Protein AF-A0A5K1GT17-F1 (afdb_monomer_lite)

Radius of gyration: 11.67 Å; chains: 1; bounding box: 25×24×30 Å

Foldseek 3Di:
DQEAEAEQLVVCVVVPVPVVVVVVLVVPPDPNHHYYYYHPDDDPVSVVVCVVRDDPDDDDDDDD

InterPro domains:
  IPR011545 DEAD/DEAH-box helicase domain [PF00270] (1-49)
  IPR014001 Helicase superfamily 1/2, ATP-binding domain [PS51192] (1-60)
  IPR027417 P-loop containing nucleoside triphosphate hydrolase [G3DSA:3.40.50.300] (1-63)
  IPR027417 P-loop containing nucleoside triphosphate hy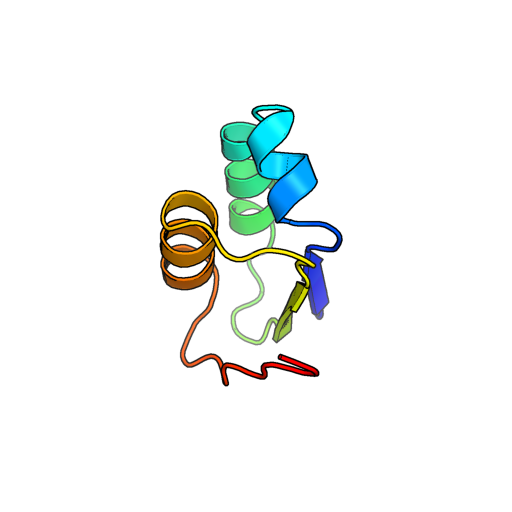drolase [SSF52540] (1-63)
  IPR050079 DEAD box RNA helicase [PTHR47959] (1-62)

Secondary structure (DSSP, 8-state):
--EEEE-SHHHHHHTT-HHHHHHHHHH---TT-EEEE--S---HHHHHHHHHH-SSPPP-----

Structure (mmCIF, N/CA/C/O backbone):
data_AF-A0A5K1GT17-F1
#
_entry.id   AF-A0A5K1GT17-F1
#
loop_
_atom_site.group_PDB
_atom_site.id
_atom_site.type_symbol
_atom_site.label_atom_id
_atom_site.label_alt_id
_atom_site.label_comp_id
_atom_site.label_asym_id
_atom_site.label_entity_id
_atom_site.label_seq_id
_atom_site.pdbx_PDB_ins_code
_atom_site.Cartn_x
_atom_site.Cartn_y
_atom_site.Cartn_z
_atom_site.occupancy
_atom_site.B_iso_or_equiv
_atom_site.auth_seq_id
_atom_site.auth_comp_id
_atom_site.auth_asym_id
_atom_site.auth_atom_id
_atom_site.pdbx_PDB_model_num
ATOM 1 N N . VAL A 1 1 ? -13.552 5.699 7.693 1.00 94.50 1 VAL A N 1
ATOM 2 C CA . VAL A 1 1 ? -13.178 5.075 6.404 1.00 94.50 1 VAL A CA 1
ATOM 3 C C . VAL A 1 1 ? -13.278 3.572 6.577 1.00 94.50 1 VAL A C 1
ATOM 5 O O . VAL A 1 1 ? -12.732 3.059 7.547 1.00 94.50 1 VAL A O 1
ATOM 8 N N . GLU A 1 2 ? -14.037 2.892 5.725 1.00 97.00 2 GLU A N 1
ATOM 9 C CA . GLU A 1 2 ? -14.170 1.423 5.759 1.00 97.00 2 GLU A CA 1
ATOM 10 C C . GLU A 1 2 ? -13.245 0.740 4.751 1.00 97.00 2 GLU A C 1
ATOM 12 O O . GLU A 1 2 ? -12.741 -0.343 5.026 1.00 97.00 2 GLU A O 1
ATOM 17 N N . TYR A 1 3 ? -12.963 1.409 3.631 1.00 96.81 3 TYR A N 1
ATOM 18 C CA . TYR A 1 3 ? -12.120 0.904 2.556 1.00 96.81 3 TYR A CA 1
ATOM 19 C C . TYR A 1 3 ? -11.074 1.950 2.181 1.00 96.81 3 TYR A C 1
ATOM 21 O O . TYR A 1 3 ? -11.412 3.122 2.009 1.00 96.81 3 TYR A O 1
ATOM 29 N N . LEU A 1 4 ? -9.824 1.519 2.040 1.00 95.88 4 LEU A N 1
ATOM 30 C CA . LEU A 1 4 ? -8.732 2.314 1.486 1.00 95.88 4 LEU A CA 1
ATOM 31 C C . LEU A 1 4 ? -8.145 1.564 0.293 1.00 95.88 4 LEU A C 1
ATOM 33 O O . LEU A 1 4 ? -7.672 0.438 0.440 1.00 95.88 4 LEU A O 1
ATOM 37 N N . VAL A 1 5 ? -8.182 2.189 -0.880 1.00 95.75 5 VAL A N 1
ATOM 38 C CA . VAL A 1 5 ? -7.663 1.613 -2.121 1.00 95.75 5 VAL A CA 1
ATOM 39 C C . VAL A 1 5 ? -6.527 2.493 -2.623 1.00 95.75 5 VAL A C 1
ATOM 41 O O . VAL A 1 5 ? -6.730 3.689 -2.826 1.00 95.75 5 VAL A O 1
ATOM 44 N N . LEU A 1 6 ? -5.348 1.901 -2.801 1.00 94.56 6 LEU A N 1
ATOM 45 C CA . LEU A 1 6 ? -4.213 2.520 -3.475 1.00 94.56 6 LEU A CA 1
ATOM 46 C C . LEU A 1 6 ? -4.156 1.967 -4.895 1.00 94.56 6 LEU A C 1
ATOM 48 O O . LEU A 1 6 ? -3.871 0.786 -5.084 1.00 94.56 6 LEU A O 1
ATOM 52 N N . ASP A 1 7 ? -4.469 2.807 -5.873 1.00 95.19 7 ASP A N 1
ATOM 53 C CA . ASP A 1 7 ? -4.379 2.467 -7.292 1.00 95.19 7 ASP A CA 1
ATOM 54 C C . ASP A 1 7 ? -3.101 3.052 -7.901 1.00 95.19 7 ASP A C 1
ATOM 56 O O . ASP A 1 7 ? -2.568 4.030 -7.375 1.00 95.19 7 ASP A O 1
ATOM 60 N N . GLU A 1 8 ? -2.604 2.432 -8.972 1.00 94.38 8 GLU A N 1
ATOM 61 C CA . GLU A 1 8 ? -1.343 2.797 -9.643 1.00 94.38 8 GLU A CA 1
ATOM 62 C C . GLU A 1 8 ? -0.192 3.051 -8.651 1.00 94.38 8 GLU A C 1
ATOM 64 O O . GLU A 1 8 ? 0.494 4.076 -8.682 1.00 94.38 8 GLU A O 1
ATOM 69 N N . SER A 1 9 ? -0.013 2.130 -7.701 1.00 92.19 9 SER A N 1
ATOM 70 C CA . SER A 1 9 ? 0.879 2.367 -6.563 1.00 92.19 9 SER A CA 1
ATOM 71 C C . SER A 1 9 ? 2.321 2.607 -7.000 1.00 92.19 9 SER A C 1
ATOM 73 O O . SER A 1 9 ? 2.972 3.495 -6.463 1.00 92.19 9 SER A O 1
ATOM 75 N N . ASP A 1 10 ? 2.799 1.905 -8.024 1.00 91.50 10 ASP A N 1
ATOM 76 C CA . ASP A 1 10 ? 4.080 2.179 -8.678 1.00 91.50 10 ASP A CA 1
ATOM 77 C C . ASP A 1 10 ? 4.244 3.641 -9.126 1.00 91.50 10 ASP A C 1
ATOM 79 O O . ASP A 1 10 ? 5.295 4.239 -8.883 1.00 91.50 10 ASP A O 1
ATOM 83 N N . LYS A 1 11 ? 3.206 4.267 -9.686 1.00 93.25 11 LYS A N 1
ATOM 84 C CA . LYS A 1 11 ? 3.237 5.694 -10.046 1.00 93.25 11 LYS A CA 1
ATOM 85 C C . LYS A 1 11 ? 3.313 6.611 -8.844 1.00 93.25 11 LYS A C 1
ATOM 87 O O . LYS A 1 11 ? 4.043 7.602 -8.884 1.00 93.25 11 LYS A O 1
ATOM 92 N N . LEU A 1 12 ? 2.629 6.279 -7.756 1.00 90.94 12 LEU A N 1
ATOM 93 C CA . LEU A 1 12 ? 2.729 7.070 -6.532 1.00 90.94 12 LEU A CA 1
ATOM 94 C C . LEU A 1 12 ? 4.165 7.080 -5.976 1.00 90.94 12 LEU A C 1
ATOM 96 O O . LEU A 1 12 ? 4.618 8.108 -5.468 1.00 90.94 12 LEU A O 1
ATOM 100 N N . PHE A 1 13 ? 4.901 5.976 -6.135 1.00 85.81 13 PHE A N 1
ATOM 101 C CA . PHE A 1 13 ? 6.323 5.896 -5.785 1.00 85.81 13 PHE A CA 1
ATOM 102 C C . PHE A 1 13 ? 7.219 6.698 -6.709 1.00 85.81 13 PHE A C 1
ATOM 104 O O . PHE A 1 13 ? 8.067 7.446 -6.225 1.00 85.81 13 PHE A O 1
ATOM 111 N N . GLU A 1 14 ? 7.036 6.560 -8.022 1.00 88.69 14 GLU A N 1
ATOM 112 C CA . GLU A 1 14 ? 7.801 7.328 -9.011 1.00 88.69 14 GLU A CA 1
ATOM 113 C C . GLU A 1 14 ? 7.691 8.841 -8.761 1.00 88.69 14 GLU A C 1
ATOM 115 O O . GLU A 1 14 ? 8.654 9.580 -8.960 1.00 88.69 14 GLU A O 1
ATOM 120 N N . LEU A 1 15 ? 6.530 9.296 -8.285 1.00 89.94 15 LEU A N 1
ATOM 121 C CA . LEU A 1 15 ? 6.245 10.699 -7.984 1.00 89.94 15 LEU A CA 1
ATOM 122 C C . LEU A 1 15 ? 6.678 11.137 -6.573 1.00 89.94 15 LEU A C 1
ATOM 124 O O . LEU A 1 15 ? 6.595 12.323 -6.257 1.00 89.94 15 LEU A O 1
ATOM 128 N N . GLY A 1 16 ? 7.157 10.214 -5.734 1.00 89.00 16 GLY A N 1
ATOM 129 C CA . GLY A 1 16 ? 7.658 10.516 -4.393 1.00 89.00 16 GLY A CA 1
ATOM 130 C C . GLY A 1 16 ? 6.571 10.796 -3.350 1.00 89.00 16 GLY A C 1
ATOM 131 O O . GLY A 1 16 ? 6.823 11.531 -2.400 1.00 89.00 16 GLY A O 1
ATOM 132 N N . PHE A 1 17 ? 5.373 10.217 -3.491 1.00 90.94 17 PHE A N 1
ATOM 133 C CA . PHE A 1 17 ? 4.235 10.477 -2.594 1.00 90.94 17 PHE A CA 1
ATOM 134 C C . PHE A 1 17 ? 4.234 9.689 -1.275 1.00 90.94 17 PHE A C 1
ATOM 136 O O . PHE A 1 17 ? 3.199 9.588 -0.614 1.00 90.94 17 PHE A O 1
ATOM 143 N N . LEU A 1 18 ? 5.368 9.115 -0.874 1.00 88.62 18 LEU A N 1
ATOM 144 C CA . LEU A 1 18 ? 5.436 8.213 0.275 1.00 88.62 18 LEU A CA 1
ATOM 145 C C . LEU A 1 18 ? 4.951 8.875 1.577 1.00 88.62 18 LEU A C 1
ATOM 147 O O . LEU A 1 18 ? 4.097 8.320 2.264 1.00 88.62 18 LEU A O 1
ATOM 151 N N . GLU A 1 19 ? 5.413 10.093 1.872 1.00 91.69 19 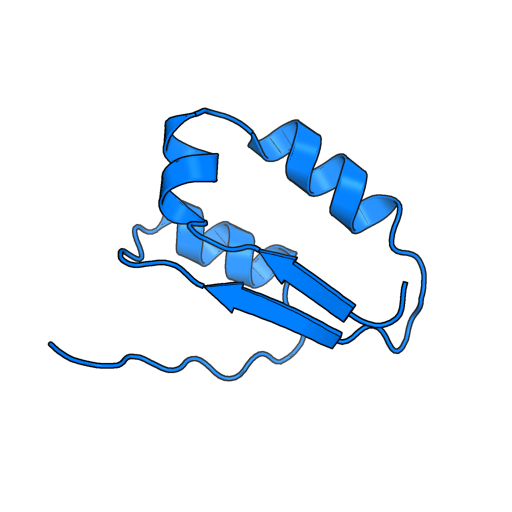GLU A N 1
ATOM 152 C CA . GLU A 1 19 ? 5.013 10.817 3.090 1.00 91.69 19 GLU A CA 1
ATOM 153 C C . GLU A 1 19 ? 3.507 11.122 3.119 1.00 91.69 19 GLU A C 1
ATOM 155 O O . GLU A 1 19 ? 2.855 11.047 4.162 1.00 91.69 19 GLU A O 1
ATOM 160 N N . GLN A 1 20 ? 2.929 11.451 1.963 1.00 94.31 20 GLN A N 1
ATOM 161 C CA . GLN A 1 20 ? 1.504 11.733 1.830 1.00 94.31 20 GLN A CA 1
ATOM 162 C C . GLN A 1 20 ? 0.673 10.458 1.989 1.00 94.31 20 GLN A C 1
ATOM 164 O O . GLN A 1 20 ? -0.379 10.495 2.631 1.00 94.31 20 GLN A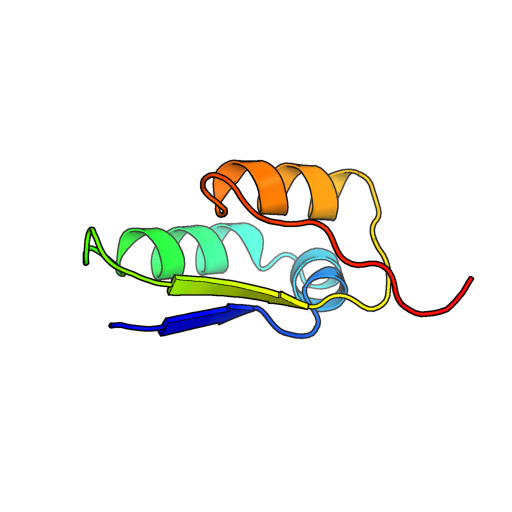 O 1
ATOM 169 N N . ILE A 1 21 ? 1.142 9.332 1.441 1.00 92.50 21 ILE A N 1
ATOM 170 C CA . ILE A 1 21 ? 0.503 8.026 1.628 1.00 92.50 21 ILE A CA 1
ATOM 171 C C . ILE A 1 21 ? 0.491 7.663 3.111 1.00 92.50 21 ILE A C 1
ATOM 173 O O . ILE A 1 21 ? -0.573 7.337 3.638 1.00 92.50 21 ILE A O 1
ATOM 177 N N . ASP A 1 22 ? 1.627 7.780 3.796 1.00 91.38 22 ASP A N 1
ATOM 178 C CA . ASP A 1 22 ? 1.732 7.471 5.223 1.00 91.38 22 ASP A CA 1
ATOM 179 C C . ASP A 1 22 ? 0.778 8.333 6.060 1.00 91.38 22 ASP A C 1
ATOM 181 O O . ASP A 1 22 ? 0.084 7.824 6.945 1.00 91.38 22 ASP A O 1
ATOM 185 N N . ALA A 1 23 ? 0.662 9.625 5.737 1.00 95.06 23 ALA A N 1
ATOM 186 C CA . ALA A 1 23 ? -0.284 10.520 6.395 1.00 95.06 23 ALA A CA 1
ATOM 187 C C . ALA A 1 23 ? -1.749 10.082 6.189 1.00 95.06 23 ALA A C 1
ATOM 189 O O . ALA A 1 23 ? -2.531 10.061 7.144 1.00 95.06 23 ALA A O 1
ATOM 190 N N . VAL A 1 24 ? -2.130 9.697 4.965 1.00 94.25 24 VAL A N 1
ATOM 191 C CA . VAL A 1 24 ? -3.492 9.226 4.648 1.00 94.25 24 VAL A CA 1
ATOM 192 C C . VAL A 1 24 ? -3.792 7.890 5.331 1.00 94.25 24 VAL A C 1
ATOM 194 O O . VAL A 1 24 ? -4.859 7.729 5.931 1.00 94.25 24 VAL A O 1
ATOM 197 N N . VAL A 1 25 ? -2.854 6.943 5.287 1.00 93.12 25 VAL A N 1
ATOM 198 C CA . VAL A 1 25 ? -2.974 5.636 5.947 1.00 93.12 25 VAL A CA 1
ATOM 199 C C . VAL A 1 25 ? -3.098 5.811 7.461 1.00 93.12 25 VAL A C 1
ATOM 201 O O . VAL A 1 25 ? -3.959 5.179 8.074 1.00 93.12 25 VAL A O 1
ATOM 204 N N . GLY A 1 26 ? -2.298 6.695 8.063 1.00 93.31 26 GLY A N 1
ATOM 205 C CA . GLY A 1 26 ? -2.342 6.993 9.497 1.00 93.31 26 GLY A CA 1
ATOM 206 C C . GLY A 1 26 ? -3.633 7.685 9.942 1.00 93.31 26 GLY A C 1
ATOM 207 O O . GLY A 1 26 ? -4.140 7.412 11.030 1.00 93.31 26 GLY A O 1
ATOM 208 N N . ALA A 1 27 ? -4.220 8.530 9.091 1.00 96.06 27 ALA A N 1
ATOM 209 C CA . ALA A 1 27 ? -5.521 9.148 9.354 1.00 96.06 27 ALA A CA 1
ATOM 210 C C . ALA A 1 27 ? -6.686 8.135 9.308 1.00 96.06 27 ALA A C 1
ATOM 212 O O . ALA A 1 27 ? -7.751 8.368 9.889 1.00 96.06 27 ALA A O 1
ATOM 213 N N . CYS A 1 28 ? -6.499 6.994 8.640 1.00 95.12 28 CYS A N 1
ATOM 214 C CA . CYS A 1 28 ? -7.492 5.931 8.526 1.00 95.12 28 CYS A CA 1
ATOM 215 C C . CYS A 1 28 ? -7.484 5.004 9.758 1.00 95.12 28 CYS A C 1
ATOM 217 O O . CYS A 1 28 ? -7.009 3.872 9.708 1.00 95.12 28 CYS A O 1
ATOM 219 N N . SER A 1 29 ? -8.067 5.476 10.863 1.00 94.25 29 SER A N 1
ATOM 220 C CA . SER A 1 29 ? -8.007 4.839 12.193 1.00 94.25 29 SER A CA 1
ATOM 221 C C . SER A 1 29 ? -8.994 3.691 12.455 1.00 94.25 29 SER A C 1
ATOM 223 O O . SER A 1 29 ? -9.020 3.147 13.559 1.00 94.25 29 SER A O 1
ATOM 225 N N . ASN A 1 30 ? -9.829 3.314 11.484 1.00 95.31 30 ASN A N 1
ATOM 226 C CA . ASN A 1 30 ? -10.788 2.223 11.667 1.00 95.31 30 ASN A CA 1
ATOM 227 C C . ASN A 1 30 ? -10.044 0.873 11.767 1.00 95.31 30 ASN A C 1
ATOM 229 O O . ASN A 1 30 ? -9.394 0.490 10.795 1.00 95.31 30 ASN A O 1
ATOM 233 N N . PRO A 1 31 ? -10.157 0.124 12.882 1.00 91.81 31 PRO A N 1
ATOM 234 C CA . PRO A 1 31 ? -9.456 -1.151 13.050 1.00 91.81 31 PRO A CA 1
ATOM 235 C C . PRO A 1 31 ? -9.950 -2.245 12.094 1.00 91.81 31 PRO A C 1
ATOM 237 O O . PRO A 1 31 ? -9.204 -3.171 11.799 1.00 91.81 31 PRO A O 1
ATOM 240 N N . SER A 1 32 ? -11.181 -2.128 11.588 1.00 94.19 32 SER A N 1
ATOM 241 C CA . SER A 1 32 ? -11.781 -3.069 10.632 1.00 94.19 32 SER A CA 1
ATOM 242 C C . SER A 1 32 ? -11.649 -2.602 9.179 1.00 94.19 32 SER A C 1
ATOM 244 O O . SER A 1 32 ? -12.409 -3.047 8.321 1.00 94.19 32 SER A O 1
ATOM 246 N N . ILE A 1 33 ? -10.750 -1.654 8.897 1.00 95.19 33 ILE A N 1
ATOM 247 C CA . ILE A 1 33 ? -10.557 -1.135 7.543 1.00 95.19 33 ILE A CA 1
ATOM 248 C C . ILE A 1 33 ? -10.063 -2.229 6.594 1.00 95.19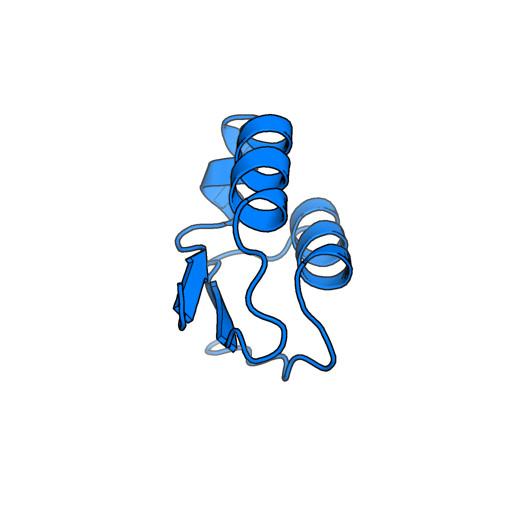 33 ILE A C 1
ATOM 250 O O . ILE A 1 33 ? -9.117 -2.957 6.891 1.00 95.19 33 ILE A O 1
ATOM 254 N N . VAL A 1 34 ? -10.665 -2.296 5.412 1.00 94.69 34 VAL A N 1
ATOM 255 C CA . VAL A 1 34 ? -10.193 -3.145 4.321 1.00 94.69 34 VAL A CA 1
ATOM 256 C C . VAL A 1 34 ? -9.266 -2.322 3.439 1.00 94.69 34 VAL A C 1
ATOM 258 O O . VAL A 1 34 ? -9.626 -1.238 2.976 1.00 94.69 34 VAL A O 1
ATOM 261 N N . ARG A 1 35 ? -8.056 -2.830 3.211 1.00 95.38 35 ARG A N 1
ATOM 262 C CA . ARG A 1 35 ? -7.049 -2.175 2.374 1.00 95.38 35 ARG A CA 1
ATOM 263 C C . ARG A 1 35 ? -6.850 -2.979 1.097 1.00 95.38 35 ARG A C 1
ATOM 265 O O . ARG A 1 35 ? -6.811 -4.207 1.149 1.00 95.38 35 ARG A O 1
ATOM 272 N N . ALA A 1 36 ? -6.733 -2.293 -0.032 1.00 95.50 36 ALA A N 1
ATOM 273 C CA . ALA A 1 36 ? -6.403 -2.889 -1.320 1.00 95.50 36 ALA A CA 1
ATOM 274 C C . ALA A 1 36 ? -5.312 -2.061 -2.003 1.00 95.50 36 ALA A C 1
ATOM 276 O O . ALA A 1 36 ? -5.334 -0.833 -1.939 1.00 95.50 36 ALA A O 1
ATOM 277 N N . LEU A 1 37 ? -4.371 -2.742 -2.651 1.00 95.25 37 LEU A N 1
ATOM 278 C CA . LEU A 1 37 ? -3.267 -2.126 -3.374 1.00 95.25 37 LEU A CA 1
ATOM 279 C C . LEU A 1 37 ? -3.215 -2.718 -4.779 1.00 95.25 37 LEU A C 1
ATOM 281 O O . LEU A 1 37 ? -3.148 -3.937 -4.937 1.00 95.25 37 LEU A O 1
ATOM 285 N N . PHE A 1 38 ? -3.237 -1.846 -5.778 1.00 95.19 38 PHE A N 1
ATOM 286 C CA . PHE A 1 38 ? -3.140 -2.182 -7.188 1.00 95.19 38 PHE A CA 1
ATOM 287 C C . PHE A 1 38 ? -1.910 -1.503 -7.776 1.00 95.19 38 PHE A C 1
ATOM 289 O O . PHE A 1 38 ? -1.611 -0.341 -7.491 1.00 95.19 38 PHE A O 1
ATOM 296 N N . SER A 1 39 ? -1.161 -2.269 -8.560 1.00 94.25 39 SER A N 1
ATOM 297 C CA . SER A 1 39 ? 0.061 -1.807 -9.202 1.00 94.25 39 SER A CA 1
ATOM 298 C C . SER A 1 39 ? 0.310 -2.637 -10.452 1.00 94.25 39 SER A C 1
ATOM 300 O O . SER A 1 39 ? 0.145 -3.860 -10.419 1.00 94.25 39 SER A O 1
ATOM 302 N N . ALA A 1 40 ? 0.690 -1.983 -11.550 1.00 94.31 40 ALA A N 1
ATOM 303 C CA . ALA A 1 40 ? 1.031 -2.676 -12.791 1.00 94.31 40 ALA A CA 1
ATOM 304 C C . ALA A 1 40 ? 2.408 -3.344 -12.685 1.00 94.31 40 ALA A C 1
ATOM 306 O O . ALA A 1 40 ? 2.637 -4.422 -13.233 1.00 94.31 40 ALA A O 1
ATOM 307 N N . THR A 1 41 ? 3.316 -2.713 -11.944 1.00 91.69 41 THR A N 1
ATOM 308 C CA . THR A 1 41 ? 4.647 -3.232 -11.637 1.00 91.69 41 THR A CA 1
ATOM 309 C C . THR A 1 41 ? 4.831 -3.409 -10.133 1.00 91.69 41 THR A C 1
ATOM 311 O O . THR A 1 41 ? 4.148 -2.778 -9.330 1.00 91.69 41 THR A O 1
ATOM 314 N N . LEU A 1 42 ? 5.745 -4.291 -9.728 1.00 90.12 42 LEU A N 1
ATOM 315 C CA . LEU A 1 42 ? 6.044 -4.526 -8.314 1.00 90.12 42 LEU A CA 1
ATOM 316 C C . LEU A 1 42 ? 7.561 -4.518 -8.066 1.00 90.12 42 LEU A C 1
ATOM 318 O O . LEU A 1 42 ? 8.143 -5.577 -7.835 1.00 90.12 42 LEU A O 1
ATOM 322 N N . PRO A 1 43 ? 8.223 -3.351 -8.177 1.00 89.12 43 PRO A N 1
ATOM 323 C CA . PRO A 1 43 ? 9.598 -3.205 -7.713 1.00 89.12 43 PRO A CA 1
ATOM 324 C C . PRO A 1 43 ? 9.667 -3.349 -6.184 1.00 89.12 43 PRO A C 1
ATOM 326 O O . PRO A 1 43 ? 8.668 -3.144 -5.489 1.00 89.12 43 PRO A O 1
ATOM 329 N N . ASP A 1 44 ? 10.859 -3.642 -5.661 1.00 89.62 44 ASP A N 1
ATOM 330 C CA . ASP A 1 44 ? 11.079 -3.912 -4.231 1.00 89.62 44 ASP A CA 1
ATOM 331 C C . ASP A 1 44 ? 10.538 -2.797 -3.318 1.00 89.62 44 ASP A C 1
ATOM 333 O O . ASP A 1 44 ? 9.933 -3.086 -2.291 1.00 89.62 44 ASP A O 1
ATOM 337 N N . SER A 1 45 ? 10.647 -1.528 -3.728 1.00 86.06 45 SER A N 1
ATOM 338 C CA . SER A 1 45 ? 10.122 -0.378 -2.974 1.00 86.06 45 SER A CA 1
ATOM 339 C C . SER A 1 45 ? 8.596 -0.389 -2.813 1.00 86.06 45 SER A C 1
ATOM 341 O O . SER A 1 45 ? 8.079 -0.074 -1.741 1.00 86.06 45 SER A O 1
ATOM 343 N N . VAL A 1 46 ? 7.863 -0.777 -3.862 1.00 87.56 46 VAL A N 1
ATOM 344 C CA . VAL A 1 46 ? 6.397 -0.910 -3.817 1.00 87.56 46 VAL A CA 1
ATOM 345 C C . VAL A 1 46 ? 6.016 -2.130 -2.979 1.00 87.56 46 VAL A C 1
ATOM 347 O O . VAL A 1 46 ? 5.050 -2.077 -2.216 1.00 87.56 46 VAL A O 1
ATOM 350 N N . GLU A 1 47 ? 6.780 -3.225 -3.079 1.00 89.69 47 GLU A N 1
ATOM 351 C CA . GLU A 1 47 ? 6.552 -4.420 -2.261 1.00 89.69 47 GLU A CA 1
ATOM 352 C C . GLU A 1 47 ? 6.780 -4.145 -0.764 1.00 89.69 47 GLU A C 1
ATOM 354 O O . GLU A 1 47 ? 5.987 -4.591 0.069 1.00 89.69 47 GLU A O 1
ATOM 359 N N . GLU A 1 48 ? 7.815 -3.384 -0.405 1.00 88.12 48 GLU A N 1
ATOM 360 C CA . GLU A 1 48 ? 8.085 -2.978 0.977 1.00 88.12 48 GLU A CA 1
ATOM 361 C C . GLU A 1 48 ? 6.940 -2.145 1.559 1.00 88.12 48 GLU A C 1
ATOM 363 O O . GLU A 1 48 ? 6.466 -2.447 2.655 1.00 88.12 48 GLU A O 1
ATOM 368 N N . LEU A 1 49 ? 6.414 -1.170 0.814 1.00 85.00 49 LEU A N 1
ATOM 369 C CA . LEU A 1 49 ? 5.247 -0.403 1.260 1.00 85.00 49 LEU A CA 1
ATOM 370 C C . LEU A 1 49 ? 4.004 -1.268 1.410 1.00 85.00 49 LEU A C 1
ATOM 372 O O . LEU A 1 49 ? 3.267 -1.147 2.388 1.00 85.00 49 LEU A O 1
ATOM 376 N N . ALA A 1 50 ? 3.751 -2.152 0.446 1.00 90.62 50 ALA A N 1
ATOM 377 C CA . 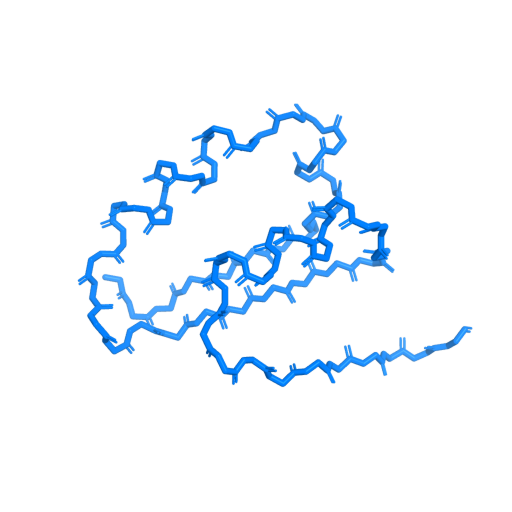ALA A 1 50 ? 2.618 -3.054 0.545 1.00 90.62 50 ALA A CA 1
ATOM 378 C C . ALA A 1 50 ? 2.680 -3.840 1.866 1.00 90.62 50 ALA A C 1
ATOM 380 O O . ALA A 1 50 ? 1.658 -4.014 2.521 1.00 90.62 50 ALA A O 1
ATOM 381 N N . ARG A 1 51 ? 3.874 -4.235 2.324 1.00 89.75 51 ARG A N 1
ATOM 382 C CA . ARG A 1 51 ? 4.060 -4.919 3.614 1.00 89.75 51 ARG A CA 1
ATOM 383 C C . ARG A 1 51 ? 3.843 -4.022 4.834 1.00 89.75 51 ARG A C 1
ATOM 385 O O . ARG A 1 51 ? 3.430 -4.541 5.866 1.00 89.75 51 ARG A O 1
ATOM 392 N N . THR A 1 52 ? 4.115 -2.719 4.755 1.00 87.75 52 THR A N 1
ATOM 393 C CA . THR A 1 52 ? 3.888 -1.799 5.887 1.00 87.75 52 THR A CA 1
ATOM 394 C C . THR A 1 52 ? 2.424 -1.381 6.008 1.00 87.75 52 THR A C 1
ATOM 396 O O . THR A 1 52 ? 1.911 -1.228 7.116 1.00 87.75 52 THR A O 1
ATOM 399 N N . ILE A 1 53 ? 1.729 -1.222 4.880 1.00 88.88 53 ILE A N 1
ATOM 400 C CA . ILE A 1 53 ? 0.331 -0.780 4.850 1.00 88.88 53 ILE A CA 1
ATOM 401 C C . ILE A 1 53 ? -0.631 -1.958 5.007 1.00 88.88 53 ILE A C 1
ATOM 403 O O . ILE A 1 53 ? -1.704 -1.798 5.590 1.00 88.88 53 ILE A O 1
ATOM 407 N N . MET A 1 54 ? -0.308 -3.133 4.477 1.00 90.38 54 MET A N 1
ATOM 408 C CA . MET A 1 54 ? -1.266 -4.230 4.380 1.00 90.38 54 MET A CA 1
ATOM 409 C C . MET A 1 54 ? -1.073 -5.239 5.514 1.00 90.38 54 MET A C 1
ATOM 411 O O . MET A 1 54 ? 0.019 -5.756 5.727 1.00 90.38 54 MET A O 1
ATOM 415 N N . HIS A 1 55 ? -2.156 -5.567 6.217 1.00 85.19 55 HIS A N 1
ATOM 416 C CA . HIS A 1 55 ? -2.162 -6.609 7.241 1.00 85.19 55 HIS A CA 1
ATOM 417 C C . HIS A 1 55 ? -2.736 -7.904 6.654 1.00 85.19 55 HIS A C 1
ATOM 419 O O . HIS A 1 55 ? -3.884 -7.909 6.219 1.00 85.19 55 HIS A O 1
ATOM 425 N N . ASP A 1 56 ? -1.954 -8.989 6.666 1.00 86.94 56 ASP A N 1
ATOM 426 C CA . ASP A 1 56 ? -2.363 -10.329 6.196 1.00 86.94 56 ASP A CA 1
ATOM 427 C C . ASP A 1 56 ? -2.943 -10.344 4.763 1.00 86.94 56 ASP A C 1
ATOM 429 O O . ASP A 1 56 ? -3.957 -10.973 4.465 1.00 86.94 56 ASP A O 1
ATOM 433 N N . ALA A 1 57 ? -2.326 -9.581 3.855 1.00 90.50 57 ALA A N 1
ATOM 434 C CA . ALA A 1 57 ? -2.836 -9.440 2.497 1.00 90.50 57 ALA A CA 1
ATOM 435 C C . ALA A 1 57 ? -2.562 -10.658 1.611 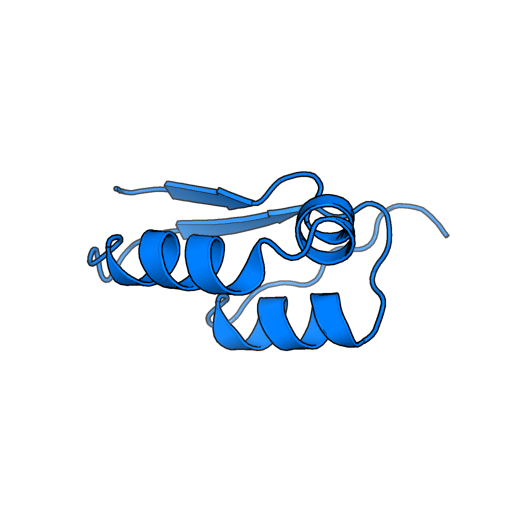1.00 90.50 57 ALA A C 1
ATOM 437 O O . ALA A 1 57 ? -1.465 -11.220 1.579 1.00 90.50 57 ALA A O 1
ATOM 438 N N . VAL A 1 58 ? -3.556 -10.985 0.786 1.00 94.12 58 VAL A N 1
ATOM 439 C CA . VAL A 1 58 ? -3.423 -11.962 -0.293 1.00 94.12 58 VAL A CA 1
ATOM 440 C C . VAL A 1 58 ? -2.772 -11.291 -1.499 1.00 94.12 58 VAL A C 1
ATOM 442 O O . VAL A 1 58 ? -3.317 -10.347 -2.070 1.00 94.12 58 VAL A O 1
ATOM 445 N N . ARG A 1 59 ? -1.613 -11.803 -1.920 1.00 92.69 59 ARG A N 1
ATOM 446 C CA . ARG A 1 59 ? -0.936 -11.358 -3.143 1.00 92.69 59 ARG A CA 1
ATOM 447 C C . ARG A 1 59 ? -1.554 -12.039 -4.362 1.00 92.69 59 ARG A C 1
ATOM 449 O O . ARG A 1 59 ? -1.533 -13.263 -4.464 1.00 92.69 59 ARG A O 1
ATOM 456 N N . ILE A 1 60 ? -2.041 -11.238 -5.307 1.00 94.12 60 ILE A N 1
ATOM 457 C CA . ILE A 1 60 ? -2.606 -11.703 -6.579 1.00 94.12 60 ILE A CA 1
ATOM 458 C C . ILE A 1 60 ? -1.777 -11.113 -7.721 1.00 94.12 60 ILE A C 1
ATOM 460 O O . ILE A 1 60 ? -1.532 -9.912 -7.750 1.00 94.12 60 ILE A O 1
ATOM 464 N N . ILE A 1 61 ? -1.341 -11.959 -8.657 1.00 93.38 61 ILE A N 1
ATOM 465 C CA . ILE A 1 61 ? -0.629 -11.552 -9.876 1.00 93.38 61 ILE A CA 1
ATOM 466 C C . ILE A 1 61 ? -1.459 -12.021 -11.068 1.00 93.38 61 ILE A C 1
ATOM 468 O O . ILE A 1 61 ? -1.807 -13.201 -11.152 1.00 93.38 61 ILE A O 1
ATOM 472 N N . VAL A 1 62 ? -1.783 -11.101 -11.974 1.00 93.38 62 VAL A N 1
ATOM 473 C CA . VAL A 1 62 ? -2.573 -11.376 -13.179 1.00 93.38 62 VAL A CA 1
ATOM 474 C C . VAL A 1 62 ? -1.715 -11.102 -14.407 1.00 93.38 62 VAL A C 1
ATOM 476 O O . VAL A 1 62 ? -1.242 -9.987 -14.592 1.00 93.38 62 VAL A O 1
ATOM 479 N N . GLY A 1 63 ? -1.545 -12.119 -15.256 1.00 83.50 63 GLY A N 1
ATOM 480 C CA . GLY A 1 63 ? -0.618 -12.054 -16.388 1.00 83.50 63 GLY A CA 1
ATOM 481 C C . GLY A 1 63 ? 0.838 -12.268 -15.963 1.00 83.50 63 GLY A C 1
ATOM 482 O O . GLY A 1 63 ? 1.166 -12.229 -14.778 1.00 83.50 63 GLY A O 1
ATOM 483 N N . ARG A 1 64 ? 1.697 -12.584 -16.933 1.00 57.00 64 ARG A N 1
ATOM 484 C CA . ARG A 1 64 ? 3.132 -12.796 -16.738 1.00 57.00 64 ARG A CA 1
ATOM 485 C C . ARG A 1 64 ? 3.908 -11.983 -17.755 1.00 57.00 64 ARG A C 1
ATOM 487 O O . ARG A 1 64 ? 3.437 -11.948 -18.913 1.00 57.00 64 ARG A O 1
#

Organism: NCBI:txid210225

pLDDT: mean 91.44, std 5.41, range [57.0, 97.0]

Sequence (64 aa):
VEYLVLDESDKLFELGFLEQIDAVVGACSNPSIVRALFSATLPDSVEELARTIMHDAVRIIVGR